Protein AF-A0A5C8J997-F1 (afdb_monomer_lite)

Secondary structure (DSSP, 8-state):
--HHHHHHHHHHHHHHHHHHHHHHHHHHHHS-TT-HHHHHHHHHHHHHHHHHHHHHHHHHHHHHHHH-

Structure (mmCIF, N/CA/C/O backbone):
data_AF-A0A5C8J997-F1
#
_entry.id   AF-A0A5C8J997-F1
#
loop_
_atom_site.group_PDB
_atom_site.id
_atom_site.type_symbol
_atom_site.label_atom_id
_atom_site.label_alt_id
_atom_site.label_comp_id
_atom_site.label_asym_id
_atom_site.label_entity_id
_atom_site.label_seq_id
_atom_site.pdbx_PDB_ins_code
_atom_site.Cartn_x
_atom_site.Cartn_y
_atom_site.Cartn_z
_atom_site.occupancy
_atom_site.B_iso_or_equiv
_atom_site.auth_seq_id
_atom_site.auth_comp_id
_atom_site.auth_asym_id
_atom_site.auth_atom_id
_atom_site.pdbx_PDB_model_num
ATOM 1 N N . MET A 1 1 ? -13.050 7.978 18.964 1.00 63.72 1 MET A N 1
ATOM 2 C CA . MET A 1 1 ? -13.420 7.123 17.822 1.00 63.72 1 MET A CA 1
ATOM 3 C C . MET A 1 1 ? -13.856 5.783 18.363 1.00 63.72 1 MET A C 1
ATOM 5 O O . MET A 1 1 ? -13.225 5.301 19.296 1.00 63.72 1 MET A O 1
ATOM 9 N N . SER A 1 2 ? -14.937 5.234 17.822 1.00 86.75 2 SER A N 1
ATOM 10 C CA . SER A 1 2 ? -15.363 3.858 18.089 1.00 86.75 2 SER A CA 1
ATOM 11 C C . SER A 1 2 ? -14.461 2.867 17.345 1.00 86.75 2 SER A C 1
ATOM 13 O O . SER A 1 2 ? -13.963 3.181 16.264 1.00 86.75 2 SER A O 1
ATOM 15 N N . ASN A 1 3 ? -14.310 1.649 17.875 1.00 87.94 3 ASN A N 1
ATOM 16 C CA . ASN A 1 3 ? -13.613 0.553 17.190 1.00 87.94 3 ASN A CA 1
ATOM 17 C C . ASN A 1 3 ? -14.210 0.283 15.788 1.00 87.94 3 ASN A C 1
ATOM 19 O O . ASN A 1 3 ? -13.500 -0.132 14.879 1.00 87.94 3 ASN A O 1
ATOM 23 N N . GLU A 1 4 ? -15.511 0.533 15.591 1.00 90.06 4 GLU A N 1
ATOM 24 C CA . GLU A 1 4 ? -16.186 0.362 14.295 1.00 90.06 4 GLU A CA 1
ATOM 25 C C . GLU A 1 4 ? -15.798 1.454 13.285 1.00 90.06 4 GLU A C 1
ATOM 27 O O . GLU A 1 4 ? -15.591 1.174 12.105 1.00 90.06 4 GLU A O 1
ATOM 32 N N . GLU A 1 5 ? -15.632 2.695 13.752 1.00 93.19 5 GLU A N 1
ATOM 33 C CA . GLU A 1 5 ? -15.137 3.800 12.924 1.00 93.19 5 GLU A CA 1
ATOM 34 C C . GLU A 1 5 ? -13.674 3.577 12.529 1.00 93.19 5 GLU 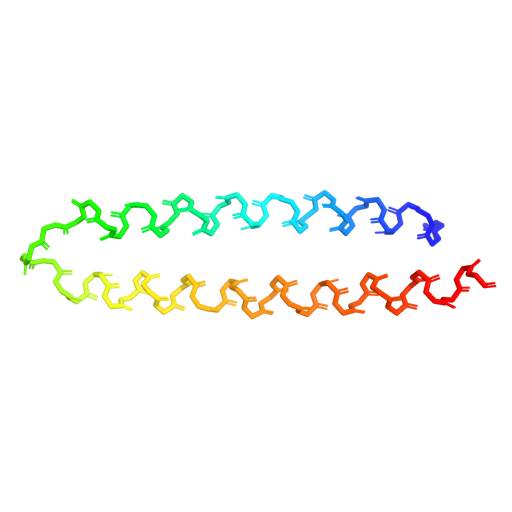A C 1
ATOM 36 O O . GLU A 1 5 ? -13.295 3.852 11.393 1.00 93.19 5 GLU A O 1
ATOM 41 N N . GLU A 1 6 ? -12.856 3.060 13.451 1.00 92.69 6 GLU A N 1
ATOM 42 C CA . GLU A 1 6 ? -11.457 2.723 13.179 1.00 92.69 6 GLU A CA 1
ATOM 43 C C . GLU A 1 6 ? -11.337 1.596 12.147 1.00 92.69 6 GLU A C 1
ATOM 45 O O . GLU A 1 6 ? -10.553 1.712 11.208 1.00 92.69 6 GLU A O 1
ATOM 50 N N . LEU A 1 7 ? -12.157 0.546 12.257 1.00 94.69 7 LEU A N 1
ATOM 51 C CA . LEU A 1 7 ? -12.187 -0.528 11.263 1.00 94.69 7 LEU A CA 1
ATOM 52 C C . LEU A 1 7 ? -12.610 -0.043 9.880 1.00 94.69 7 LEU A C 1
ATOM 54 O O . LEU A 1 7 ? -11.993 -0.443 8.898 1.00 94.69 7 LEU A O 1
ATOM 58 N N . ARG A 1 8 ? -13.620 0.830 9.797 1.00 95.00 8 ARG A N 1
ATOM 59 C CA . ARG A 1 8 ? -14.062 1.386 8.513 1.00 95.00 8 ARG A CA 1
ATOM 60 C C . ARG A 1 8 ? -12.954 2.196 7.843 1.00 95.00 8 ARG A C 1
ATOM 62 O O . ARG A 1 8 ? -12.708 2.013 6.657 1.00 95.00 8 ARG A O 1
ATOM 69 N N . ARG A 1 9 ? -12.244 3.029 8.609 1.00 94.69 9 ARG A N 1
ATOM 70 C CA . ARG A 1 9 ? -11.096 3.794 8.096 1.00 94.69 9 ARG A CA 1
ATOM 71 C C . ARG A 1 9 ? -9.966 2.884 7.629 1.00 94.69 9 ARG A C 1
ATOM 73 O O . ARG A 1 9 ? -9.444 3.092 6.543 1.00 94.69 9 ARG A O 1
ATOM 80 N N . LEU A 1 10 ? -9.630 1.851 8.405 1.00 95.69 10 LEU A N 1
ATOM 81 C CA . LEU A 1 10 ? -8.624 0.868 7.997 1.00 95.69 10 LEU A CA 1
ATOM 82 C C . LEU A 1 10 ? -9.034 0.136 6.715 1.00 95.69 10 LEU A C 1
ATOM 84 O O . LEU A 1 10 ? -8.200 -0.048 5.837 1.00 95.69 10 LEU A O 1
ATOM 88 N N . ASP A 1 11 ? -10.304 -0.255 6.587 1.00 96.56 11 ASP A N 1
ATOM 89 C CA . ASP A 1 11 ? -10.834 -0.889 5.377 1.00 96.56 11 ASP A CA 1
ATOM 90 C C . ASP A 1 11 ? -10.694 0.021 4.143 1.00 96.56 11 ASP A C 1
ATOM 92 O O . ASP A 1 11 ? -10.240 -0.435 3.091 1.00 96.56 11 ASP A O 1
ATOM 96 N N . GLU A 1 12 ? -11.034 1.304 4.277 1.00 97.38 12 GLU A N 1
ATOM 97 C CA . GLU A 1 12 ? -10.894 2.309 3.215 1.00 97.38 12 GLU A CA 1
ATOM 98 C C . GLU A 1 12 ? -9.423 2.555 2.842 1.00 97.38 12 GLU A C 1
ATOM 100 O O . GLU A 1 12 ? -9.074 2.540 1.658 1.00 97.38 12 GLU A O 1
ATOM 105 N N . ASP A 1 13 ? -8.547 2.720 3.835 1.00 96.19 13 ASP A N 1
ATOM 106 C CA . ASP A 1 13 ? -7.119 2.962 3.620 1.00 96.19 13 ASP A CA 1
ATOM 107 C C . ASP A 1 13 ? -6.432 1.758 2.957 1.00 96.19 13 ASP A C 1
ATOM 109 O O . ASP A 1 13 ? -5.681 1.935 1.996 1.00 96.19 13 ASP A O 1
ATOM 113 N N . ILE A 1 14 ? -6.725 0.532 3.407 1.00 97.62 14 ILE A N 1
ATOM 114 C CA . ILE A 1 14 ? -6.203 -0.703 2.800 1.00 97.62 14 ILE A CA 1
ATOM 115 C C . ILE A 1 14 ? -6.680 -0.825 1.351 1.00 97.62 14 ILE A C 1
ATOM 117 O O . ILE A 1 14 ? -5.889 -1.168 0.471 1.00 97.62 14 ILE A O 1
ATOM 121 N N . ALA A 1 15 ? -7.962 -0.554 1.083 1.00 97.94 15 ALA A N 1
ATOM 122 C CA . ALA A 1 15 ? -8.508 -0.631 -0.268 1.00 97.94 15 ALA A CA 1
ATOM 123 C C . ALA A 1 15 ? -7.827 0.371 -1.211 1.00 97.94 15 ALA A C 1
ATOM 125 O O . ALA A 1 15 ? -7.427 -0.008 -2.314 1.00 97.94 15 ALA A O 1
ATOM 126 N N . ARG A 1 16 ? -7.636 1.617 -0.758 1.00 97.12 16 ARG A N 1
ATOM 127 C CA . ARG A 1 16 ? -6.923 2.647 -1.522 1.00 97.12 16 ARG A CA 1
ATOM 128 C C . ARG A 1 16 ? -5.474 2.239 -1.792 1.00 97.12 16 ARG A C 1
ATOM 130 O O . ARG A 1 16 ? -5.059 2.234 -2.945 1.00 97.12 16 ARG A O 1
ATOM 137 N N . LEU A 1 17 ? -4.731 1.833 -0.762 1.00 96.75 17 LEU A N 1
ATOM 138 C CA . LEU A 1 17 ? -3.322 1.449 -0.906 1.00 96.75 17 LEU A CA 1
ATOM 139 C C . LEU A 1 17 ? -3.144 0.241 -1.835 1.00 96.75 17 LEU A C 1
ATOM 141 O O . LEU A 1 17 ? -2.208 0.205 -2.627 1.00 96.75 17 LEU A O 1
ATOM 145 N N . LYS A 1 18 ? -4.055 -0.740 -1.795 1.00 97.62 18 LYS A N 1
ATOM 146 C CA . LYS A 1 18 ? -4.036 -1.876 -2.732 1.00 97.62 18 LYS A CA 1
ATOM 147 C C . LYS A 1 18 ? -4.267 -1.455 -4.179 1.00 97.62 18 LYS A C 1
ATOM 149 O O . LYS A 1 18 ? -3.673 -2.055 -5.076 1.00 97.62 18 LYS A O 1
ATOM 154 N N . GLN A 1 19 ? -5.138 -0.473 -4.407 1.00 97.69 19 GLN A N 1
ATOM 155 C CA . GLN A 1 19 ? -5.379 0.070 -5.740 1.00 97.69 19 GLN A CA 1
ATOM 156 C C . GLN A 1 19 ? -4.137 0.808 -6.251 1.00 97.69 19 GLN A C 1
ATOM 158 O O . GLN 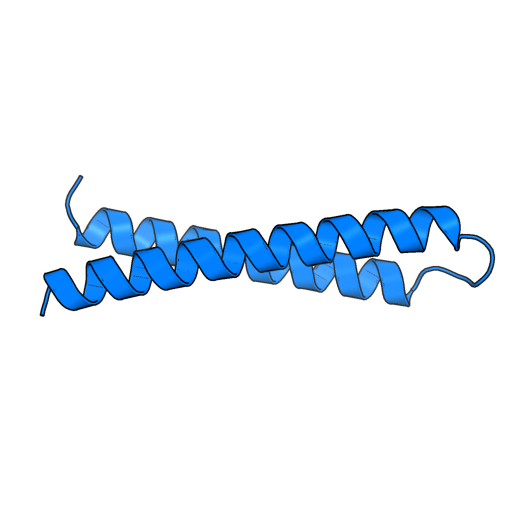A 1 19 ? -3.649 0.485 -7.329 1.00 97.69 19 GLN A O 1
ATOM 163 N N . GLU A 1 20 ? -3.567 1.699 -5.440 1.00 95.88 20 GLU A N 1
ATOM 164 C CA . GLU A 1 20 ? -2.336 2.429 -5.772 1.00 95.88 20 GLU A CA 1
ATOM 165 C C . GLU A 1 20 ? -1.166 1.474 -6.061 1.00 95.88 20 GLU A C 1
ATOM 167 O O . GLU A 1 20 ? -0.478 1.619 -7.070 1.00 95.88 20 GLU A O 1
ATOM 172 N N . ASN A 1 21 ? -0.978 0.438 -5.235 1.00 97.06 21 ASN A N 1
ATOM 173 C CA . ASN A 1 21 ? 0.088 -0.543 -5.441 1.00 97.06 21 ASN A CA 1
ATOM 174 C C . ASN A 1 21 ? -0.077 -1.318 -6.753 1.00 97.06 21 ASN A C 1
ATOM 176 O O . ASN A 1 21 ? 0.898 -1.637 -7.435 1.00 97.06 21 ASN A O 1
ATOM 180 N N . ARG A 1 22 ? -1.325 -1.634 -7.115 1.00 96.69 22 ARG A N 1
ATOM 181 C CA . ARG A 1 22 ? -1.635 -2.297 -8.381 1.00 96.69 22 ARG A CA 1
ATOM 182 C C . ARG A 1 22 ? -1.298 -1.394 -9.563 1.00 96.69 22 ARG A C 1
ATOM 184 O O . ARG A 1 22 ? -0.651 -1.871 -10.491 1.00 96.69 22 ARG A O 1
ATOM 191 N N . GLU A 1 23 ? -1.697 -0.129 -9.509 1.00 95.19 23 GLU A N 1
ATOM 192 C CA . GLU A 1 23 ? -1.412 0.861 -10.553 1.00 95.19 23 GLU A CA 1
ATOM 193 C C . GLU A 1 23 ? 0.097 1.071 -10.730 1.00 95.19 23 GLU A C 1
ATOM 195 O O . GLU A 1 23 ? 0.591 1.043 -11.854 1.00 95.19 23 GLU A O 1
ATOM 200 N N . GLN A 1 24 ? 0.858 1.165 -9.635 1.00 93.56 24 GLN A N 1
ATOM 201 C CA . GLN A 1 24 ? 2.322 1.244 -9.695 1.00 93.56 24 GLN A CA 1
ATOM 202 C C . GLN A 1 24 ? 2.943 0.008 -10.358 1.00 93.56 24 GLN A C 1
ATOM 204 O O . GLN A 1 24 ? 3.834 0.129 -11.196 1.00 93.56 24 GLN A O 1
ATOM 209 N N . ARG A 1 25 ? 2.471 -1.200 -10.025 1.00 94.38 25 ARG A N 1
ATOM 210 C CA . ARG A 1 25 ? 2.973 -2.442 -10.640 1.00 94.38 25 ARG A CA 1
ATOM 211 C C . ARG A 1 25 ? 2.607 -2.567 -12.117 1.00 94.38 25 ARG A C 1
ATOM 213 O O . ARG A 1 25 ? 3.360 -3.184 -12.870 1.00 94.38 25 ARG A O 1
ATOM 220 N N . GLU A 1 26 ? 1.472 -2.014 -12.525 1.00 94.19 26 GLU A N 1
ATOM 221 C CA . GLU A 1 26 ? 1.076 -1.923 -13.931 1.00 94.19 26 GLU A CA 1
ATOM 222 C C . GLU A 1 26 ? 1.970 -0.930 -14.680 1.00 94.19 26 GLU A C 1
ATOM 224 O O . GLU A 1 26 ? 2.553 -1.294 -15.696 1.00 94.19 26 GLU A O 1
ATOM 229 N N . GLN A 1 27 ? 2.223 0.246 -14.099 1.00 90.88 27 GLN A N 1
ATOM 230 C CA . GLN A 1 27 ? 3.168 1.217 -14.648 1.00 90.88 27 GLN A CA 1
ATOM 231 C C . GLN A 1 27 ? 4.568 0.616 -14.834 1.00 90.88 27 GLN A C 1
ATOM 233 O O . GLN A 1 27 ? 5.144 0.744 -15.908 1.00 90.88 27 GLN A O 1
ATOM 238 N N . ILE A 1 28 ? 5.099 -0.091 -13.828 1.00 91.12 28 ILE A N 1
ATOM 239 C CA . ILE A 1 28 ? 6.404 -0.770 -13.913 1.00 91.12 28 ILE A CA 1
ATOM 240 C C . ILE A 1 28 ? 6.440 -1.778 -15.068 1.00 91.12 28 ILE A C 1
ATOM 242 O O . ILE A 1 28 ? 7.465 -1.920 -15.731 1.00 91.12 28 ILE A O 1
ATOM 246 N N . ARG A 1 29 ? 5.339 -2.500 -15.307 1.00 90.00 29 ARG A N 1
ATOM 247 C CA . ARG A 1 29 ? 5.249 -3.490 -16.388 1.00 90.00 29 ARG A CA 1
ATOM 248 C C . ARG A 1 29 ? 5.322 -2.838 -17.768 1.00 90.00 29 ARG A C 1
ATOM 250 O O . ARG A 1 29 ? 5.874 -3.447 -18.682 1.00 90.00 29 ARG A O 1
ATOM 257 N N . ASP A 1 30 ? 4.773 -1.638 -17.899 1.00 90.69 30 ASP A N 1
ATOM 258 C CA . ASP A 1 30 ? 4.731 -0.898 -19.159 1.00 90.69 30 ASP A CA 1
ATOM 259 C C . ASP A 1 30 ? 6.033 -0.124 -19.440 1.00 90.69 30 ASP A C 1
ATOM 261 O O . ASP A 1 30 ? 6.242 0.356 -20.558 1.00 90.69 30 ASP A O 1
ATOM 265 N N . MET A 1 31 ? 6.940 -0.032 -18.459 1.00 86.88 31 MET A N 1
ATOM 266 C CA . MET A 1 31 ? 8.256 0.583 -18.633 1.00 86.88 31 MET A CA 1
ATOM 267 C C . MET A 1 31 ? 9.182 -0.294 -19.486 1.00 86.88 31 MET A C 1
ATOM 269 O O . MET A 1 31 ? 9.303 -1.507 -19.303 1.00 86.88 31 MET A O 1
ATOM 273 N N . GLY A 1 32 ? 9.851 0.340 -20.449 1.00 78.38 32 GLY A N 1
ATOM 274 C CA . GLY A 1 32 ? 10.738 -0.326 -2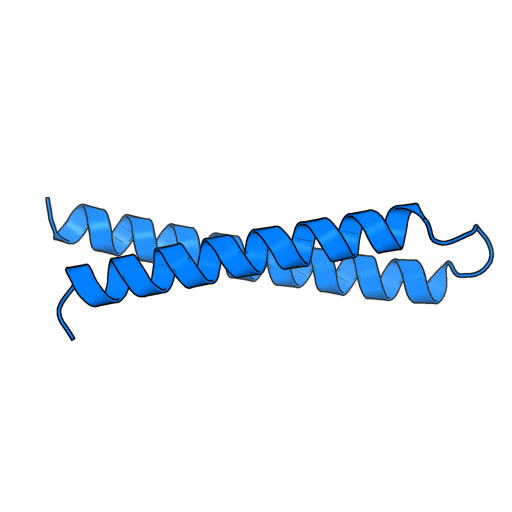1.398 1.00 78.38 32 GLY A CA 1
ATOM 275 C C . GLY A 1 32 ? 12.083 -0.749 -20.795 1.00 78.38 32 GLY A C 1
ATOM 276 O O . GLY A 1 32 ? 12.478 -0.355 -19.701 1.00 78.38 32 GLY A O 1
ATOM 277 N N . ALA A 1 33 ? 12.849 -1.534 -21.559 1.00 70.81 33 ALA A N 1
ATOM 278 C CA . ALA A 1 33 ? 14.123 -2.113 -21.114 1.00 70.81 33 ALA A CA 1
ATOM 279 C C . ALA A 1 33 ? 15.244 -1.092 -20.812 1.00 70.81 33 ALA A C 1
ATOM 281 O O . ALA A 1 33 ? 16.277 -1.477 -20.263 1.00 70.81 33 ALA A O 1
ATOM 282 N N . THR A 1 34 ? 15.075 0.182 -21.176 1.00 76.50 34 THR A N 1
ATOM 283 C CA . THR A 1 34 ? 16.064 1.251 -20.962 1.00 76.50 34 THR A CA 1
ATOM 284 C C . THR A 1 34 ? 16.045 1.840 -19.553 1.00 76.50 34 THR A C 1
ATOM 286 O O . THR A 1 34 ? 17.025 2.468 -19.162 1.00 76.50 34 THR A O 1
ATOM 289 N N . ASP A 1 35 ? 15.001 1.576 -18.765 1.00 82.69 35 ASP A N 1
ATOM 290 C CA . ASP A 1 35 ? 14.735 2.307 -17.519 1.00 82.69 35 ASP A CA 1
ATOM 291 C C . ASP A 1 35 ? 15.031 1.464 -16.265 1.00 82.69 35 ASP A C 1
ATOM 293 O O . ASP A 1 35 ? 14.423 1.644 -15.214 1.00 82.69 35 ASP A O 1
ATOM 297 N N . GLN A 1 36 ? 15.974 0.513 -16.345 1.00 87.56 36 GLN A N 1
ATOM 298 C CA . GLN A 1 36 ? 16.173 -0.513 -15.303 1.00 87.56 36 GLN A CA 1
ATOM 299 C C . GLN A 1 36 ? 16.416 0.043 -13.891 1.00 87.56 36 GLN A C 1
ATOM 301 O O . GLN A 1 36 ? 15.939 -0.539 -12.917 1.00 87.56 36 GLN A O 1
ATOM 306 N N . THR A 1 37 ? 17.128 1.165 -13.761 1.00 90.62 37 THR A N 1
ATOM 307 C CA . THR A 1 37 ? 17.357 1.815 -12.459 1.00 90.62 37 THR A CA 1
ATOM 308 C C . THR A 1 37 ? 16.068 2.403 -11.883 1.00 90.62 37 THR A C 1
ATOM 310 O O . THR A 1 37 ? 15.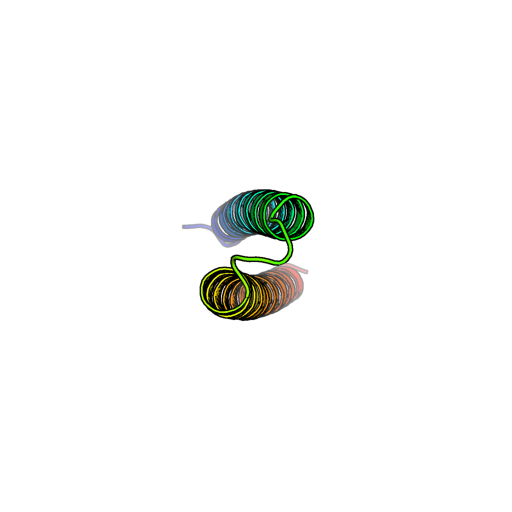817 2.290 -10.684 1.00 90.62 37 THR A O 1
ATOM 313 N N . GLU A 1 38 ? 15.238 3.011 -12.729 1.00 89.19 38 GLU A N 1
ATOM 314 C CA . GLU A 1 38 ? 13.951 3.583 -12.328 1.00 89.19 38 GLU A CA 1
ATOM 315 C C . GLU A 1 38 ? 12.954 2.472 -11.978 1.00 89.19 38 GLU A C 1
ATOM 317 O O . GLU A 1 38 ? 12.343 2.509 -10.912 1.00 89.19 38 GLU A O 1
ATOM 322 N N . ILE A 1 39 ? 12.904 1.412 -12.793 1.00 92.38 39 ILE A N 1
ATOM 323 C CA . ILE A 1 39 ? 12.137 0.189 -12.525 1.00 92.38 39 ILE A CA 1
ATOM 324 C C . ILE A 1 39 ? 12.516 -0.408 -11.164 1.00 92.38 39 ILE A C 1
ATOM 326 O O . ILE A 1 39 ? 11.635 -0.722 -10.368 1.00 92.38 39 ILE A O 1
ATOM 330 N N . ALA A 1 40 ? 13.811 -0.538 -10.854 1.00 93.31 40 ALA A N 1
ATOM 331 C CA . ALA A 1 40 ? 14.260 -1.085 -9.572 1.00 93.31 40 ALA A CA 1
ATOM 332 C C . ALA A 1 40 ? 13.815 -0.229 -8.374 1.00 93.31 40 ALA A C 1
ATOM 334 O O . ALA A 1 40 ? 13.413 -0.768 -7.337 1.00 93.31 40 ALA A O 1
ATOM 335 N N . SER A 1 41 ? 13.847 1.100 -8.514 1.00 92.88 41 SER A N 1
ATOM 336 C CA . SER A 1 41 ? 13.345 2.008 -7.480 1.00 92.88 41 SER A CA 1
ATOM 337 C C . SER A 1 41 ? 11.834 1.866 -7.289 1.00 92.88 41 SER A C 1
ATOM 339 O O . SER A 1 41 ? 11.376 1.744 -6.155 1.00 92.88 41 SER A O 1
ATOM 341 N N . LEU A 1 42 ? 11.065 1.806 -8.377 1.00 92.38 42 LEU A N 1
ATOM 342 C CA . LEU A 1 42 ? 9.611 1.657 -8.322 1.00 92.38 42 LEU A CA 1
ATOM 343 C C . LEU A 1 42 ? 9.182 0.294 -7.763 1.00 92.38 42 LEU A C 1
ATOM 345 O O . LEU A 1 42 ? 8.236 0.229 -6.985 1.00 92.38 42 LEU A O 1
ATOM 349 N N . ILE A 1 43 ? 9.902 -0.786 -8.088 1.00 94.31 43 ILE A N 1
ATOM 350 C CA . ILE A 1 43 ? 9.689 -2.108 -7.474 1.00 94.31 43 ILE A CA 1
ATOM 351 C C . ILE A 1 43 ? 9.901 -2.027 -5.962 1.00 94.31 43 ILE A C 1
ATOM 353 O O . ILE A 1 43 ? 9.062 -2.507 -5.206 1.00 94.31 43 ILE A O 1
ATOM 357 N N . THR A 1 44 ? 10.980 -1.375 -5.525 1.00 96.06 44 THR A N 1
ATOM 358 C CA . THR A 1 44 ? 11.279 -1.219 -4.094 1.00 96.06 44 THR A CA 1
ATOM 359 C C . THR A 1 44 ? 10.156 -0.464 -3.379 1.00 96.06 44 THR A C 1
ATOM 361 O O . THR A 1 44 ? 9.664 -0.927 -2.356 1.00 96.06 44 THR A O 1
ATOM 364 N N . GLN A 1 45 ? 9.673 0.637 -3.962 1.00 94.19 45 GLN A N 1
ATOM 365 C CA . GLN A 1 45 ? 8.535 1.394 -3.425 1.00 94.19 45 GLN A CA 1
ATOM 366 C C . GLN A 1 45 ? 7.247 0.553 -3.377 1.00 94.19 45 GLN A C 1
ATOM 368 O O . GLN A 1 45 ? 6.522 0.575 -2.381 1.00 94.19 45 GLN A O 1
ATOM 373 N N . ALA A 1 46 ? 6.968 -0.226 -4.427 1.00 94.75 46 ALA A N 1
ATOM 374 C CA . ALA A 1 46 ? 5.800 -1.101 -4.477 1.00 94.75 46 ALA A CA 1
ATOM 375 C C . ALA A 1 46 ? 5.880 -2.250 -3.453 1.00 94.75 46 ALA A C 1
ATOM 377 O O . ALA A 1 46 ? 4.848 -2.708 -2.955 1.00 94.75 46 ALA A O 1
ATOM 378 N N . ASP A 1 47 ? 7.076 -2.733 -3.126 1.00 97.06 47 ASP A N 1
ATOM 379 C CA . ASP A 1 47 ? 7.277 -3.754 -2.098 1.00 97.06 47 ASP A CA 1
ATOM 380 C C . ASP A 1 47 ? 7.155 -3.161 -0.683 1.00 97.06 47 ASP A C 1
ATOM 382 O O . ASP A 1 47 ? 6.487 -3.747 0.171 1.00 97.06 47 ASP A O 1
ATOM 386 N N . GLU A 1 48 ? 7.691 -1.962 -0.446 1.00 96.88 48 GLU A N 1
ATOM 387 C CA . GLU A 1 48 ? 7.506 -1.221 0.812 1.00 96.88 48 GLU A CA 1
ATOM 388 C C . GLU A 1 48 ? 6.021 -0.939 1.091 1.00 96.88 48 GLU A C 1
ATOM 390 O O . GLU A 1 48 ? 5.526 -1.184 2.195 1.00 96.88 48 GLU A O 1
ATOM 395 N N . GLN A 1 49 ? 5.272 -0.495 0.076 1.00 96.00 49 GLN A N 1
ATOM 396 C CA . GLN A 1 49 ? 3.835 -0.254 0.209 1.00 96.00 49 GLN A CA 1
ATOM 397 C C . GLN A 1 49 ? 3.059 -1.556 0.474 1.00 96.00 49 GLN A C 1
ATOM 399 O O . GLN A 1 49 ? 2.099 -1.547 1.247 1.00 96.00 49 GLN A O 1
ATOM 404 N N . ALA A 1 50 ? 3.481 -2.691 -0.096 1.00 97.31 50 ALA A N 1
ATOM 405 C CA . ALA A 1 50 ? 2.892 -3.997 0.211 1.00 97.31 50 ALA A CA 1
ATOM 406 C C . ALA A 1 50 ? 3.137 -4.424 1.673 1.00 97.31 50 ALA A C 1
ATOM 408 O O . ALA A 1 50 ? 2.247 -5.007 2.304 1.00 97.31 50 ALA A O 1
ATOM 409 N N . GLY A 1 51 ? 4.302 -4.085 2.234 1.00 97.62 51 GLY A N 1
ATOM 410 C CA . GLY A 1 51 ? 4.595 -4.250 3.660 1.00 97.62 51 GLY A CA 1
ATOM 411 C C . GLY A 1 51 ? 3.630 -3.454 4.541 1.00 97.62 51 GLY A C 1
ATOM 412 O O . GLY A 1 51 ? 2.968 -4.029 5.403 1.00 97.62 51 GLY A O 1
ATOM 413 N N . LEU A 1 52 ? 3.450 -2.162 4.250 1.00 96.50 52 LEU A N 1
ATOM 414 C CA . LEU A 1 52 ? 2.510 -1.304 4.982 1.00 96.50 52 LEU A CA 1
ATOM 415 C C . LEU A 1 52 ? 1.062 -1.817 4.908 1.00 96.50 52 LEU A C 1
ATOM 417 O O . LEU A 1 52 ? 0.347 -1.813 5.910 1.00 96.50 52 LEU A O 1
ATOM 421 N N . ILE A 1 53 ? 0.619 -2.276 3.732 1.00 97.69 53 ILE A N 1
ATOM 422 C CA . ILE A 1 53 ? -0.713 -2.878 3.563 1.00 97.69 53 ILE A CA 1
ATOM 423 C C . ILE A 1 53 ? -0.878 -4.077 4.502 1.00 97.69 53 ILE A C 1
ATOM 425 O O . ILE A 1 53 ? -1.908 -4.187 5.165 1.00 97.69 53 ILE A O 1
ATOM 429 N N . SER A 1 54 ? 0.141 -4.934 4.592 1.00 97.94 54 SER A N 1
ATOM 430 C CA . SER A 1 54 ? 0.116 -6.125 5.447 1.00 97.94 54 SER A CA 1
ATOM 431 C C . SER A 1 54 ? 0.000 -5.753 6.931 1.00 97.94 54 SER A C 1
ATOM 433 O O . SER A 1 54 ? -0.845 -6.298 7.639 1.00 97.94 54 SER A O 1
ATOM 435 N N . GLU A 1 55 ? 0.758 -4.756 7.397 1.00 97.50 55 GLU A N 1
ATOM 436 C CA . GLU A 1 55 ? 0.672 -4.259 8.780 1.00 97.50 55 GLU A CA 1
ATOM 437 C C . GLU A 1 55 ? -0.722 -3.697 9.120 1.00 97.50 55 GLU A C 1
ATOM 439 O O . GLU A 1 55 ? -1.265 -3.927 10.208 1.00 97.50 55 GLU A O 1
ATOM 444 N N . LEU A 1 56 ? -1.338 -2.970 8.183 1.00 96.69 56 LEU A N 1
ATOM 445 C CA . LEU A 1 56 ? -2.691 -2.438 8.358 1.00 96.69 56 LEU A CA 1
ATOM 446 C C . LEU A 1 56 ? -3.739 -3.557 8.398 1.00 96.69 56 LEU A C 1
ATOM 448 O O . LEU A 1 56 ? -4.682 -3.488 9.193 1.00 96.69 56 LEU A O 1
ATOM 452 N N . GLU A 1 57 ? -3.575 -4.599 7.582 1.00 97.50 57 GLU A N 1
ATOM 453 C CA . GLU A 1 57 ? -4.439 -5.781 7.593 1.00 97.50 57 GLU A CA 1
ATOM 454 C C . GLU A 1 57 ? -4.350 -6.546 8.916 1.00 97.50 57 GLU A C 1
ATOM 456 O O . GLU A 1 57 ? -5.390 -6.901 9.481 1.00 97.50 57 GLU A O 1
ATOM 461 N N . GLU A 1 58 ? -3.147 -6.724 9.463 1.00 97.19 58 GLU A N 1
ATOM 462 C CA . GLU A 1 58 ? -2.941 -7.332 10.781 1.00 97.19 58 GLU A CA 1
ATOM 463 C C . GLU A 1 58 ? -3.597 -6.505 11.894 1.00 97.19 58 GLU A C 1
ATOM 465 O O . GLU A 1 58 ? -4.293 -7.041 12.767 1.00 97.19 58 GLU A O 1
ATOM 470 N N . ARG A 1 59 ? -3.443 -5.174 11.853 1.00 94.94 59 ARG A N 1
ATOM 471 C CA . ARG A 1 59 ? -4.095 -4.271 12.812 1.00 94.94 59 ARG A CA 1
ATOM 472 C C . ARG A 1 59 ? -5.616 -4.372 12.733 1.00 94.94 59 ARG A C 1
ATOM 474 O O . ARG A 1 59 ? -6.280 -4.469 13.769 1.00 94.94 59 ARG A O 1
ATOM 481 N N . ARG A 1 60 ? -6.171 -4.367 11.521 1.00 95.62 60 ARG A N 1
ATOM 482 C CA . ARG A 1 60 ? -7.606 -4.547 11.270 1.00 95.62 60 ARG A CA 1
ATOM 483 C C . ARG A 1 60 ? -8.091 -5.887 11.817 1.00 95.62 60 ARG A C 1
ATOM 485 O O . ARG A 1 60 ? -9.141 -5.940 12.455 1.00 95.62 60 ARG A O 1
ATOM 492 N N . GLU A 1 61 ? -7.342 -6.965 11.605 1.00 95.88 61 GLU A N 1
ATOM 493 C CA . GLU A 1 61 ? -7.702 -8.285 12.121 1.00 95.88 61 GLU A CA 1
ATOM 494 C C . GLU A 1 61 ? -7.693 -8.314 13.657 1.00 95.88 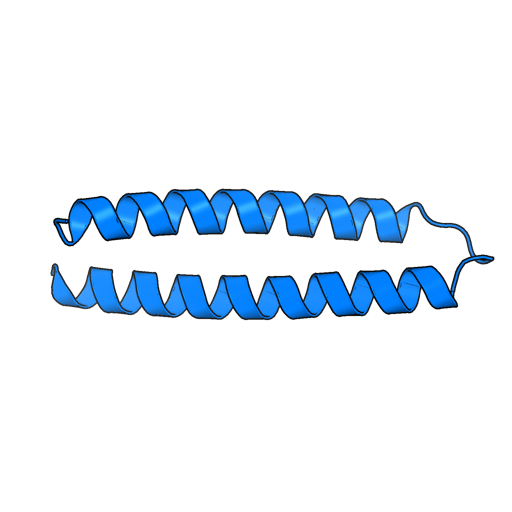61 GLU A C 1
ATOM 496 O O . GLU A 1 61 ? -8.649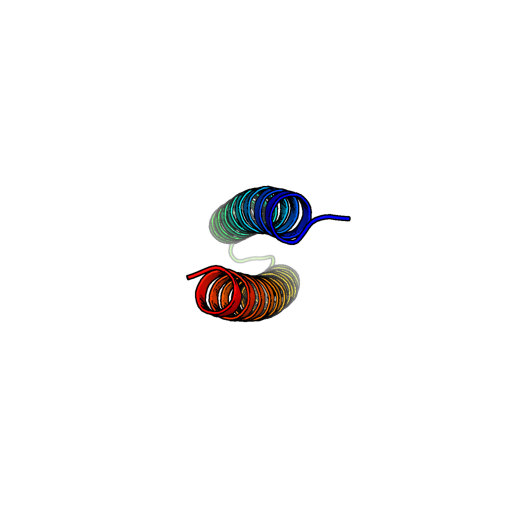 -8.784 14.277 1.00 95.88 61 GLU A O 1
ATOM 501 N N . SER A 1 62 ? -6.666 -7.736 14.282 1.00 94.75 62 SER A N 1
ATOM 502 C CA . SER A 1 62 ? -6.574 -7.591 15.739 1.00 94.75 62 SER A CA 1
ATOM 503 C C . SER A 1 62 ? -7.759 -6.810 16.317 1.00 94.75 62 SER A C 1
ATOM 505 O O . SER A 1 62 ? -8.349 -7.228 17.314 1.00 94.75 62 SER A O 1
ATOM 507 N N . LEU A 1 63 ? -8.165 -5.714 15.670 1.00 92.69 63 LEU A N 1
ATOM 508 C CA . LEU A 1 63 ? -9.334 -4.928 16.072 1.00 92.69 63 LEU A CA 1
ATOM 509 C C . LEU A 1 63 ? -10.643 -5.705 15.914 1.00 92.69 63 LEU A C 1
ATOM 511 O O . LEU A 1 63 ? -11.464 -5.684 16.829 1.00 92.69 63 LEU A O 1
ATOM 515 N N . ARG A 1 64 ? -10.822 -6.442 14.811 1.00 92.62 64 ARG A N 1
ATOM 516 C CA . ARG A 1 64 ? -11.999 -7.306 14.612 1.00 92.62 64 ARG A CA 1
ATOM 517 C C . ARG A 1 64 ? -12.116 -8.375 15.691 1.00 92.62 64 ARG A C 1
ATOM 519 O O . ARG A 1 64 ? -13.197 -8.561 16.236 1.00 92.62 64 ARG A O 1
ATOM 526 N N . ARG A 1 65 ? -11.008 -9.031 16.051 1.00 92.94 65 ARG A N 1
ATOM 527 C CA . ARG A 1 65 ? -10.987 -10.043 17.124 1.00 92.94 65 ARG A CA 1
ATOM 528 C C . ARG A 1 65 ? -11.330 -9.476 18.504 1.00 92.94 65 ARG A C 1
ATOM 530 O O . ARG A 1 65 ? -11.715 -10.240 19.372 1.00 92.94 65 ARG A O 1
ATOM 537 N N . ARG A 1 66 ? -11.168 -8.167 18.724 1.00 87.94 66 ARG A N 1
ATOM 538 C CA . ARG A 1 66 ? -11.543 -7.488 19.980 1.00 87.94 66 ARG A CA 1
ATOM 539 C C . ARG A 1 66 ? -13.008 -7.046 20.016 1.00 87.94 66 ARG A C 1
ATOM 541 O O . ARG A 1 66 ? -13.471 -6.622 21.070 1.00 87.94 66 ARG A O 1
ATOM 548 N N . GLN A 1 67 ? -13.696 -7.053 18.874 1.00 80.00 67 GLN A N 1
ATOM 549 C CA . GLN A 1 67 ? -15.117 -6.708 18.772 1.00 80.00 67 GLN A CA 1
ATOM 550 C C . GLN A 1 67 ? -16.052 -7.923 18.805 1.00 80.00 67 GLN A C 1
ATOM 552 O O . GLN A 1 67 ? -17.239 -7.738 19.066 1.00 80.00 67 GLN A O 1
ATOM 557 N N . GLY A 1 68 ? -15.538 -9.117 18.495 1.00 63.22 68 GLY A N 1
ATOM 558 C CA . GLY A 1 68 ? -16.240 -10.395 18.666 1.00 63.22 68 GLY A CA 1
ATOM 559 C C . GLY A 1 68 ? -16.012 -10.982 20.048 1.00 63.22 68 GLY A C 1
ATOM 560 O O . GLY A 1 68 ? -16.937 -11.671 20.528 1.00 63.22 68 GLY A O 1
#

Foldseek 3Di:
DDLVVVLVVLVVVLVVLVVVLVVLVVVLVPDDPVCVVVSVVSVVVSVVSVVVSVVSVVVSVVSVVVVD

Sequence (68 aa):
MSNEEELRRLDEDIARLKQENREQREQIRDMGATDQTEIASLITQADEQAGLISELEERRESLRRRQG

Radius of gyration: 15.67 Å; chains: 1; bounding box: 34×18×41 Å

pLDDT: mean 92.18, std 7.31, range [63.22, 97.94]